Protein AF-A0A0D0CZ92-F1 (afdb_monomer_lite)

pLDDT: mean 83.27, std 6.33, range [59.59, 90.25]

Organism: NCBI:txid930991

Secondary structure (DSSP, 8-state):
--SS-EEEE-PPTTS--EEEE----SSSS---GGG-HHHHHHHHHHHHHT-SS-TTTTSSHHHHHTT-

Foldseek 3Di:
DDEDAKAWDQDAAPDDIDIGFHWHPPDPPTDRCVVVVVRVVLRVQLNVLCDHGGNCQQVDDPSVVVSD

Structure (mmCIF, N/CA/C/O backbone):
data_AF-A0A0D0CZ92-F1
#
_entry.id   AF-A0A0D0CZ92-F1
#
loop_
_atom_site.group_PDB
_atom_site.id
_atom_site.type_symbol
_atom_site.label_atom_id
_atom_site.label_alt_id
_atom_site.label_comp_id
_atom_site.label_asym_id
_atom_site.label_entity_id
_atom_site.label_seq_id
_atom_site.pdbx_PDB_ins_code
_atom_site.Cartn_x
_atom_site.Cartn_y
_atom_site.Cartn_z
_atom_site.occupancy
_atom_site.B_iso_or_equiv
_atom_site.auth_seq_id
_atom_site.auth_comp_id
_atom_site.auth_asym_id
_atom_site.auth_atom_id
_atom_site.pdbx_PDB_model_num
ATOM 1 N N . SER A 1 1 ? 3.564 11.942 -6.411 1.00 59.59 1 SER A N 1
ATOM 2 C CA . SER A 1 1 ? 4.293 11.672 -7.661 1.00 59.59 1 SER A CA 1
ATOM 3 C C . SER A 1 1 ? 5.487 10.822 -7.284 1.00 59.59 1 SER A C 1
ATOM 5 O O . SER A 1 1 ? 6.146 11.190 -6.318 1.00 59.59 1 SER A O 1
ATOM 7 N N . GLY A 1 2 ? 5.683 9.679 -7.939 1.00 79.88 2 GLY A N 1
ATOM 8 C CA . GLY A 1 2 ? 6.706 8.684 -7.607 1.00 79.88 2 GLY A CA 1
ATOM 9 C C . GLY A 1 2 ? 6.803 7.606 -8.692 1.00 79.88 2 GLY A C 1
ATOM 10 O O . GLY A 1 2 ? 5.948 7.564 -9.575 1.00 79.88 2 GLY A O 1
ATOM 11 N N . PHE A 1 3 ? 7.845 6.778 -8.613 1.00 85.31 3 PHE A N 1
ATOM 12 C CA . PHE A 1 3 ? 8.060 5.560 -9.405 1.00 85.31 3 PHE A CA 1
ATOM 13 C C . PHE A 1 3 ? 8.365 4.399 -8.447 1.00 85.31 3 PHE A C 1
ATOM 15 O O . PHE A 1 3 ? 8.788 4.648 -7.316 1.00 85.31 3 PHE A O 1
ATOM 22 N N . ASN A 1 4 ? 8.201 3.158 -8.910 1.00 87.12 4 ASN A N 1
ATOM 23 C CA . ASN A 1 4 ? 8.544 1.924 -8.187 1.00 87.12 4 ASN A CA 1
ATOM 24 C C . ASN A 1 4 ? 7.849 1.756 -6.832 1.00 87.12 4 ASN A C 1
ATOM 26 O O . ASN A 1 4 ? 8.484 1.379 -5.847 1.00 87.12 4 ASN A O 1
ATOM 30 N N . ASN A 1 5 ? 6.573 2.118 -6.747 1.00 88.69 5 ASN A N 1
ATOM 31 C CA . ASN A 1 5 ? 5.833 1.963 -5.505 1.00 88.69 5 ASN A CA 1
ATOM 32 C C . ASN A 1 5 ? 4.327 1.858 -5.780 1.00 88.69 5 ASN A C 1
ATOM 34 O O . ASN A 1 5 ? 3.872 2.063 -6.909 1.00 88.69 5 ASN A O 1
ATOM 38 N N . ALA A 1 6 ? 3.558 1.644 -4.727 1.00 89.00 6 ALA A N 1
ATOM 39 C CA . ALA A 1 6 ? 2.148 1.977 -4.658 1.00 89.00 6 ALA A CA 1
ATOM 40 C C . ALA A 1 6 ? 1.840 2.509 -3.246 1.00 89.00 6 ALA A C 1
ATOM 42 O O . ALA A 1 6 ? 2.724 2.583 -2.392 1.00 89.00 6 ALA A O 1
ATOM 43 N N . ASN A 1 7 ? 0.649 3.062 -3.038 1.00 87.94 7 ASN A N 1
ATOM 44 C CA . ASN A 1 7 ? 0.132 3.275 -1.689 1.00 87.94 7 ASN A CA 1
ATOM 45 C C . ASN A 1 7 ? -1.384 3.391 -1.670 1.00 87.94 7 ASN A C 1
ATOM 47 O O . ASN A 1 7 ? -1.994 3.954 -2.587 1.00 87.94 7 ASN A O 1
ATOM 51 N N . PHE A 1 8 ? -1.967 2.988 -0.550 1.00 88.06 8 PHE A N 1
ATOM 52 C CA . PHE A 1 8 ? -3.364 3.203 -0.236 1.00 88.06 8 PHE A CA 1
ATOM 53 C C . PHE A 1 8 ? -3.538 4.102 0.987 1.00 88.06 8 PHE A C 1
ATOM 55 O O . PHE A 1 8 ? -3.063 3.825 2.083 1.00 88.06 8 PHE A O 1
ATOM 62 N N . MET A 1 9 ? -4.276 5.197 0.816 1.00 87.00 9 MET A N 1
ATOM 63 C CA . MET A 1 9 ? -4.732 6.008 1.941 1.00 87.00 9 MET A CA 1
ATOM 64 C C . MET A 1 9 ? -5.988 5.386 2.548 1.00 87.00 9 MET A C 1
ATOM 66 O O . MET A 1 9 ? -7.013 5.298 1.868 1.00 87.00 9 MET A O 1
ATOM 70 N N . THR A 1 10 ? -5.911 5.034 3.831 1.00 86.38 10 THR A N 1
ATOM 71 C CA . THR A 1 10 ? -6.982 4.424 4.629 1.00 86.38 10 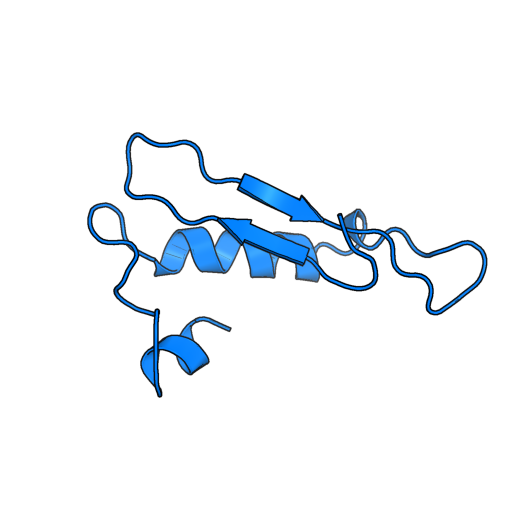THR A CA 1
ATOM 72 C C . THR A 1 10 ? -7.614 5.459 5.572 1.00 86.38 10 THR A C 1
ATOM 74 O O . THR A 1 10 ? -7.246 5.513 6.743 1.00 86.38 10 THR A O 1
ATOM 77 N N . PRO A 1 11 ? -8.499 6.364 5.117 1.00 84.25 11 PRO A N 1
ATOM 78 C CA . PRO A 1 11 ? -9.192 7.251 6.039 1.00 84.25 11 PRO A CA 1
ATOM 79 C C . PRO A 1 11 ? -10.298 6.485 6.790 1.00 84.25 11 PRO A C 1
ATOM 81 O O . PRO A 1 11 ? -10.734 5.428 6.325 1.00 84.25 11 PRO A O 1
ATOM 84 N N . PRO A 1 12 ? -10.805 7.031 7.909 1.00 83.00 12 PRO A N 1
ATOM 85 C CA . PRO A 1 12 ? -11.992 6.492 8.555 1.00 83.00 12 PRO A CA 1
ATOM 86 C C . PRO A 1 12 ? -13.188 6.444 7.597 1.00 83.00 12 PRO A C 1
ATOM 88 O O . PRO A 1 12 ? -13.307 7.258 6.677 1.00 83.00 12 PRO A O 1
ATOM 91 N N . ASP A 1 13 ? -14.091 5.508 7.855 1.00 80.38 13 ASP A N 1
ATOM 92 C CA . ASP A 1 13 ? -15.306 5.254 7.092 1.00 80.38 13 ASP A CA 1
ATOM 93 C C . ASP A 1 13 ? -16.143 6.529 6.898 1.00 80.38 13 ASP A C 1
ATOM 95 O O . ASP A 1 13 ? -16.162 7.444 7.728 1.00 80.38 13 ASP A O 1
ATOM 99 N N . GLY A 1 14 ? -16.806 6.610 5.746 1.00 82.19 14 GLY A N 1
ATOM 100 C CA . GLY A 1 14 ? -17.433 7.834 5.242 1.00 82.19 14 GLY A CA 1
ATOM 101 C C . GLY A 1 14 ? -16.494 8.750 4.445 1.00 82.19 14 GLY A C 1
ATOM 102 O O . GLY A 1 14 ? -16.967 9.697 3.813 1.00 82.19 14 GLY A O 1
ATOM 103 N N . GLN A 1 15 ? -15.189 8.460 4.397 1.00 84.06 15 GLN A N 1
ATOM 104 C CA . GLN A 1 15 ? -14.230 9.121 3.507 1.00 84.06 15 GLN A CA 1
ATOM 105 C C . GLN A 1 15 ? -13.735 8.161 2.422 1.00 84.06 15 GLN A C 1
ATOM 107 O O . GLN A 1 15 ? -13.584 6.961 2.632 1.00 84.06 15 GLN A O 1
ATOM 112 N N . LYS A 1 16 ? -13.474 8.692 1.223 1.00 83.81 16 LYS A N 1
ATOM 113 C CA . LYS A 1 16 ? -12.986 7.881 0.103 1.00 83.81 16 LYS A CA 1
ATOM 114 C C . LYS A 1 16 ? -11.522 7.506 0.335 1.00 83.81 16 LYS A C 1
ATOM 116 O O . LYS A 1 16 ? -10.663 8.388 0.334 1.00 83.81 16 LYS A O 1
ATOM 121 N N . GLY A 1 17 ? -11.246 6.209 0.464 1.00 85.56 17 GLY A N 1
ATOM 122 C CA . GLY A 1 17 ? -9.888 5.681 0.347 1.00 85.56 17 GLY A CA 1
ATOM 123 C C . GLY A 1 17 ? -9.281 6.001 -1.019 1.00 85.56 17 GLY A C 1
ATOM 124 O O . GLY A 1 17 ? -9.999 6.222 -2.001 1.00 85.56 17 GLY A O 1
ATOM 125 N N . ARG A 1 18 ? -7.950 6.066 -1.086 1.00 88.38 18 ARG A N 1
ATOM 126 C CA . ARG A 1 18 ? -7.243 6.408 -2.326 1.00 88.38 18 ARG A CA 1
ATOM 127 C C . ARG A 1 18 ? -6.068 5.474 -2.552 1.00 88.38 18 ARG A C 1
ATOM 129 O O . ARG A 1 18 ? -5.023 5.677 -1.945 1.00 88.38 18 ARG A O 1
ATOM 136 N N . CYS A 1 19 ? -6.234 4.546 -3.492 1.00 87.38 19 CYS A N 1
ATOM 137 C CA . CYS A 1 19 ? -5.128 3.802 -4.082 1.00 87.38 19 CYS A CA 1
ATOM 138 C C . CYS A 1 19 ? -4.384 4.690 -5.085 1.00 87.38 19 CYS A C 1
ATOM 140 O O . CYS A 1 19 ? -5.004 5.411 -5.877 1.00 87.38 19 CYS A O 1
ATOM 142 N N . ARG A 1 20 ? -3.058 4.664 -5.041 1.00 89.44 20 ARG A N 1
ATOM 143 C CA . ARG A 1 20 ? -2.172 5.279 -6.024 1.00 89.44 20 ARG A CA 1
ATOM 144 C C . ARG A 1 20 ? -1.166 4.229 -6.446 1.00 89.44 20 ARG A C 1
ATOM 146 O O . ARG A 1 20 ? -0.286 3.886 -5.663 1.00 89.44 20 ARG A O 1
ATOM 153 N N . MET A 1 21 ? -1.271 3.780 -7.683 1.00 89.62 21 MET A N 1
ATOM 154 C CA . MET A 1 21 ? -0.229 2.976 -8.296 1.00 89.62 21 MET A CA 1
ATOM 155 C C . MET A 1 21 ? 0.715 3.865 -9.110 1.00 89.62 21 MET A C 1
ATOM 157 O O . MET A 1 21 ? 0.321 4.925 -9.615 1.00 89.62 21 MET A O 1
ATOM 161 N N . TYR A 1 22 ? 1.989 3.482 -9.160 1.0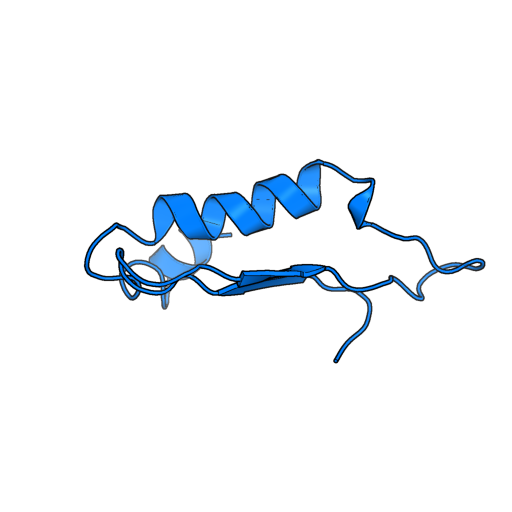0 89.94 22 TYR A N 1
ATOM 162 C CA . TYR A 1 22 ? 3.027 4.202 -9.888 1.00 89.94 22 TYR A CA 1
ATOM 163 C C . TYR A 1 22 ? 3.691 3.278 -10.907 1.00 89.94 22 TYR A C 1
ATOM 165 O O . TYR A 1 22 ? 3.834 2.081 -10.676 1.00 89.94 22 TYR A O 1
ATOM 173 N N . LEU A 1 23 ? 4.172 3.863 -12.005 1.00 89.31 23 LEU A N 1
ATOM 174 C CA . LEU A 1 23 ? 4.999 3.148 -12.973 1.00 89.31 23 LEU A CA 1
ATOM 175 C C . LEU A 1 23 ? 6.315 2.694 -12.343 1.00 89.31 23 LEU A C 1
ATOM 177 O O . LEU A 1 23 ? 6.866 3.363 -11.460 1.00 89.31 23 LEU A O 1
ATOM 181 N N . TRP A 1 24 ? 6.857 1.597 -12.860 1.00 87.81 24 TRP A N 1
ATOM 182 C CA . TRP A 1 24 ? 8.140 1.065 -12.430 1.00 87.81 24 TRP A CA 1
ATOM 183 C C . TRP A 1 24 ? 9.197 1.315 -13.500 1.00 87.81 24 TRP A C 1
ATOM 185 O O . TRP A 1 24 ? 9.015 0.973 -14.660 1.00 87.81 24 TRP A O 1
ATOM 195 N N . ASN A 1 25 ? 10.315 1.936 -13.130 1.00 90.25 25 ASN A N 1
ATOM 196 C CA . ASN A 1 25 ? 11.395 2.297 -14.053 1.00 90.25 25 ASN A CA 1
ATOM 197 C C . ASN A 1 25 ? 12.593 1.331 -13.987 1.00 90.25 25 ASN A C 1
ATOM 199 O O . ASN A 1 25 ? 13.711 1.691 -14.348 1.00 90.25 25 ASN A O 1
ATOM 203 N N . THR A 1 26 ? 12.361 0.102 -13.525 1.00 87.25 26 THR A N 1
ATOM 204 C CA . THR A 1 26 ? 13.383 -0.946 -13.373 1.00 87.25 26 THR A CA 1
ATOM 205 C C . THR A 1 26 ? 13.725 -1.672 -14.680 1.00 87.25 26 THR A C 1
ATOM 207 O O . THR A 1 26 ? 14.744 -2.357 -14.744 1.00 87.25 26 THR A O 1
ATOM 210 N N . ALA A 1 27 ? 12.910 -1.525 -15.728 1.00 86.38 27 ALA A N 1
ATOM 211 C CA . ALA A 1 27 ? 13.111 -2.110 -17.058 1.00 86.38 27 ALA A CA 1
ATOM 212 C C . ALA A 1 27 ? 12.583 -1.167 -18.154 1.00 86.38 27 ALA A C 1
ATOM 214 O O . ALA A 1 27 ? 11.895 -0.206 -17.835 1.00 86.38 27 ALA A O 1
ATOM 215 N N . SER A 1 28 ? 12.895 -1.418 -19.434 1.00 87.62 28 SER A N 1
ATOM 216 C CA . SER A 1 28 ? 12.389 -0.630 -20.573 1.00 87.62 28 SER A CA 1
ATOM 217 C C . SER A 1 28 ? 11.626 -1.518 -21.574 1.00 87.62 28 SER A C 1
ATOM 219 O O . SER A 1 28 ? 12.202 -2.512 -22.023 1.00 87.62 28 SER A O 1
ATOM 221 N N . PRO A 1 29 ? 10.376 -1.178 -21.957 1.00 86.69 29 PRO A N 1
ATOM 222 C CA . PRO A 1 29 ? 9.587 -0.048 -21.454 1.00 86.69 29 PRO A CA 1
ATOM 223 C C . PRO A 1 29 ? 9.270 -0.195 -19.960 1.00 86.69 29 PRO A C 1
ATOM 225 O O . PRO A 1 29 ? 9.311 -1.303 -19.432 1.00 86.69 29 PRO A O 1
ATOM 228 N N . TYR A 1 30 ? 8.988 0.928 -19.293 1.00 89.25 30 TYR A N 1
ATOM 229 C CA . TYR A 1 30 ? 8.656 0.964 -17.866 1.00 89.25 30 TYR A CA 1
ATOM 230 C C . TYR A 1 30 ? 7.444 0.067 -17.592 1.00 89.25 30 TYR A C 1
ATOM 232 O O . TYR A 1 30 ? 6.370 0.368 -18.122 1.00 89.25 30 TYR A O 1
ATOM 240 N N . PRO A 1 31 ? 7.591 -1.035 -16.829 1.00 84.38 31 PRO A N 1
ATOM 241 C CA . PRO A 1 31 ? 6.456 -1.874 -16.492 1.00 84.38 31 PRO A CA 1
ATOM 242 C C . PRO A 1 31 ? 5.392 -1.078 -15.733 1.00 84.38 31 PRO A C 1
ATOM 244 O O . PRO A 1 31 ? 5.676 -0.349 -14.778 1.00 84.38 31 PRO A O 1
ATOM 247 N N . ASP A 1 32 ? 4.155 -1.234 -16.190 1.00 84.69 32 ASP A N 1
ATOM 248 C CA . ASP A 1 32 ? 2.967 -0.809 -15.470 1.00 84.69 32 ASP A CA 1
ATOM 249 C C . ASP A 1 32 ? 2.551 -1.956 -14.554 1.00 84.69 32 ASP A C 1
ATOM 251 O O . ASP A 1 32 ? 2.098 -3.000 -15.020 1.00 84.69 32 ASP A O 1
ATOM 255 N N . GLU A 1 33 ? 2.778 -1.801 -13.255 1.00 79.69 33 GLU A N 1
ATOM 256 C CA . GLU A 1 33 ? 2.485 -2.854 -12.288 1.00 79.69 33 GLU A CA 1
ATOM 257 C C . GLU A 1 33 ? 1.005 -2.885 -11.877 1.00 79.69 33 GLU A C 1
ATOM 259 O O . GLU A 1 33 ? 0.604 -3.778 -11.130 1.00 79.69 33 GLU A O 1
ATOM 264 N N . ASP A 1 34 ? 0.165 -2.007 -12.434 1.00 78.12 34 ASP A N 1
ATOM 265 C CA . ASP A 1 34 ? -1.293 -2.052 -12.275 1.00 78.12 34 ASP A CA 1
ATOM 266 C C . ASP A 1 34 ? -1.882 -3.367 -12.795 1.00 78.12 34 ASP A C 1
ATOM 268 O O . ASP A 1 34 ? -2.904 -3.855 -12.308 1.00 78.12 34 ASP A O 1
ATOM 272 N N . ILE A 1 35 ? -1.199 -3.981 -13.763 1.00 78.25 35 ILE A N 1
ATOM 273 C CA . ILE A 1 35 ? -1.553 -5.290 -14.316 1.00 78.25 35 ILE A CA 1
ATOM 274 C C . ILE A 1 35 ? -1.238 -6.437 -13.348 1.00 78.25 35 ILE A C 1
ATOM 276 O O . ILE A 1 35 ? -1.725 -7.557 -13.533 1.00 78.25 35 ILE A O 1
ATOM 280 N N . LYS A 1 36 ? -0.414 -6.198 -12.320 1.00 76.94 36 LYS A N 1
ATOM 281 C CA . LYS A 1 36 ? -0.100 -7.198 -11.302 1.00 76.94 36 LYS A CA 1
ATOM 282 C C . LYS A 1 36 ? -1.122 -7.100 -10.181 1.00 76.94 36 LYS A C 1
ATOM 284 O O . LYS A 1 36 ? -0.997 -6.303 -9.256 1.00 76.94 36 LYS A O 1
ATOM 289 N N . ALA A 1 37 ? -2.100 -8.006 -10.230 1.00 84.44 37 ALA A N 1
ATOM 290 C CA . ALA A 1 37 ? -3.162 -8.114 -9.230 1.00 84.44 37 ALA A CA 1
ATOM 291 C C . ALA A 1 37 ? -2.641 -8.131 -7.780 1.00 84.44 37 ALA A C 1
ATOM 293 O O . ALA A 1 37 ? -3.309 -7.606 -6.899 1.00 84.44 37 ALA A O 1
ATOM 294 N N . GLY A 1 38 ? -1.442 -8.678 -7.538 1.00 86.06 38 GLY A N 1
ATOM 295 C CA . GLY A 1 38 ? -0.825 -8.704 -6.211 1.00 86.06 38 GLY A CA 1
ATOM 296 C C . GLY A 1 38 ? -0.648 -7.319 -5.585 1.00 86.06 38 GLY A C 1
ATOM 297 O O . GLY A 1 38 ? -1.012 -7.149 -4.429 1.00 86.06 38 GLY A O 1
ATOM 298 N N . ILE A 1 39 ? -0.177 -6.321 -6.344 1.00 84.31 39 ILE A N 1
ATOM 299 C CA . ILE A 1 39 ? 0.033 -4.964 -5.812 1.00 84.31 39 ILE A CA 1
ATOM 300 C C . ILE A 1 39 ? -1.313 -4.299 -5.527 1.00 84.31 39 ILE A C 1
ATOM 302 O O . ILE A 1 39 ? -1.517 -3.733 -4.462 1.00 84.31 39 ILE A O 1
ATOM 306 N N . VAL A 1 40 ? -2.281 -4.433 -6.433 1.00 86.44 40 VAL A N 1
ATOM 307 C CA . VAL A 1 40 ? -3.622 -3.869 -6.218 1.00 86.44 40 VAL A CA 1
ATOM 308 C C . VAL A 1 40 ? -4.303 -4.492 -4.994 1.00 86.44 40 VAL A C 1
ATOM 310 O O . VAL A 1 40 ? -4.930 -3.782 -4.209 1.00 86.44 40 VAL A O 1
ATOM 313 N N . ILE A 1 41 ? -4.176 -5.811 -4.816 1.00 88.12 41 ILE A N 1
ATOM 314 C CA . ILE A 1 41 ? -4.737 -6.531 -3.666 1.00 88.12 41 ILE A CA 1
ATOM 315 C C . ILE A 1 41 ? -4.038 -6.117 -2.368 1.00 88.12 41 ILE A C 1
ATOM 317 O O . ILE A 1 41 ? -4.741 -5.844 -1.400 1.00 88.12 41 ILE A O 1
ATOM 321 N N . HIS A 1 42 ? -2.702 -6.041 -2.353 1.00 89.31 42 HIS A N 1
ATOM 322 C CA . HIS A 1 42 ? -1.903 -5.577 -1.208 1.00 89.31 42 HIS A CA 1
ATOM 323 C C . HIS A 1 42 ? -2.398 -4.221 -0.708 1.00 89.31 42 HIS A C 1
ATOM 325 O O . HIS A 1 42 ? -2.809 -4.068 0.439 1.00 89.31 42 HIS A O 1
ATOM 331 N N . GLU A 1 43 ? -2.481 -3.258 -1.622 1.00 85.88 43 GLU A N 1
ATOM 332 C CA . GLU A 1 43 ? -2.872 -1.890 -1.299 1.00 85.88 43 GLU A CA 1
ATOM 333 C C . GLU A 1 43 ? -4.326 -1.796 -0.811 1.00 85.88 43 GLU A C 1
ATOM 335 O O . GLU A 1 43 ? -4.640 -1.070 0.131 1.00 85.88 43 GLU A O 1
ATOM 340 N N . LEU A 1 44 ? -5.240 -2.574 -1.398 1.00 85.56 44 LEU A N 1
ATOM 341 C CA . LEU A 1 44 ? -6.617 -2.656 -0.904 1.00 85.56 44 LEU A CA 1
ATOM 342 C C . LEU A 1 44 ? -6.713 -3.359 0.459 1.00 85.56 44 LEU A C 1
ATOM 344 O O . LEU A 1 44 ? -7.599 -3.018 1.248 1.00 85.56 44 LEU A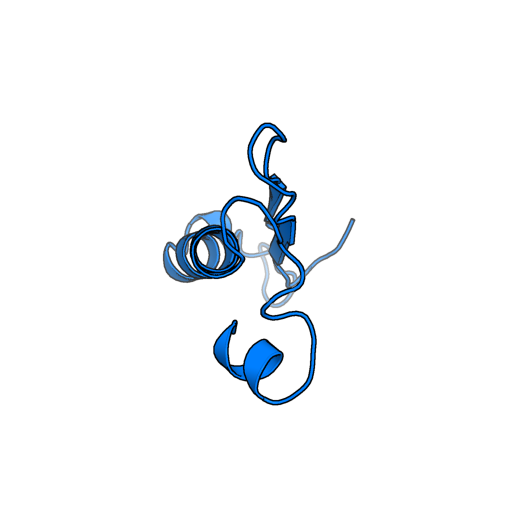 O 1
A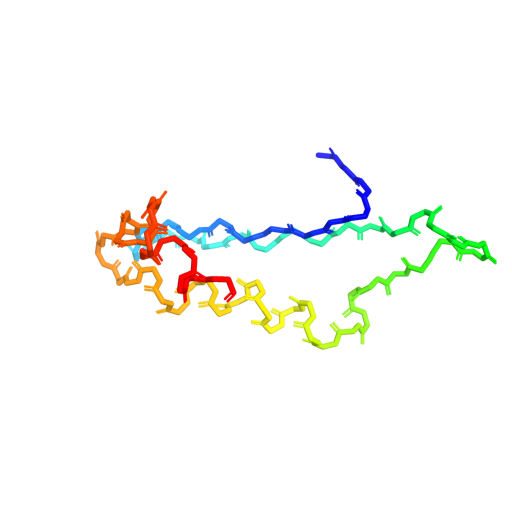TOM 348 N N . ALA A 1 45 ? -5.820 -4.309 0.756 1.00 85.81 45 ALA A N 1
ATOM 349 C CA . ALA A 1 45 ? -5.795 -5.022 2.029 1.00 85.81 45 ALA A CA 1
ATOM 350 C C . ALA A 1 45 ? -5.452 -4.089 3.199 1.00 85.81 45 ALA A C 1
ATOM 352 O O . ALA A 1 45 ? -6.086 -4.211 4.248 1.00 85.81 45 ALA A O 1
ATOM 353 N N . HIS A 1 46 ? -4.588 -3.085 3.001 1.00 85.38 46 HIS A N 1
ATOM 354 C CA . HIS A 1 46 ? -4.393 -2.014 3.988 1.00 85.38 46 HIS A CA 1
ATOM 355 C C . HIS A 1 46 ? -5.723 -1.329 4.361 1.00 85.38 46 HIS A C 1
ATOM 357 O O . HIS A 1 46 ? -6.006 -1.071 5.533 1.00 85.38 46 HIS A O 1
ATOM 363 N N . GLY A 1 47 ? -6.593 -1.083 3.373 1.00 78.81 47 GLY A N 1
ATOM 364 C CA . GLY A 1 47 ? -7.936 -0.526 3.584 1.00 78.81 47 GLY A CA 1
ATOM 365 C C . GLY A 1 47 ? -8.883 -1.430 4.369 1.00 78.81 47 GLY A C 1
ATOM 366 O O . GLY A 1 47 ? -9.752 -0.927 5.080 1.00 78.81 47 GLY A O 1
ATOM 367 N N . LEU A 1 48 ? -8.708 -2.747 4.279 1.00 77.56 48 LEU A N 1
ATOM 368 C CA . LEU A 1 48 ? -9.520 -3.717 5.009 1.00 77.56 48 LEU A CA 1
ATOM 369 C C . LEU A 1 48 ? -9.104 -3.816 6.484 1.00 77.56 48 LEU A C 1
ATOM 371 O O . LEU A 1 48 ? -9.960 -3.925 7.364 1.00 77.56 48 LEU A O 1
ATOM 375 N N . THR A 1 49 ? -7.801 -3.774 6.761 1.00 75.81 49 THR A N 1
ATOM 376 C CA . THR A 1 49 ? -7.236 -4.017 8.097 1.00 75.81 49 THR A CA 1
ATOM 377 C C . THR A 1 49 ? -7.151 -2.753 8.959 1.00 75.81 49 THR A C 1
ATOM 379 O O . THR A 1 49 ? -7.124 -2.851 10.186 1.00 75.81 49 THR A O 1
ATOM 382 N N . GLY A 1 50 ? -7.216 -1.563 8.348 1.00 68.00 50 GLY A N 1
ATOM 383 C CA . GLY A 1 50 ? -7.229 -0.273 9.046 1.00 68.00 50 GLY A CA 1
ATOM 384 C C . GLY A 1 50 ? -8.463 -0.021 9.926 1.00 68.00 50 GLY A C 1
ATOM 385 O O . GLY A 1 50 ? -8.403 0.814 10.816 1.00 68.00 50 GLY A O 1
ATOM 386 N N . GLY A 1 51 ? -9.566 -0.753 9.748 1.00 64.81 51 GLY A N 1
ATOM 387 C CA . GLY A 1 51 ? -10.766 -0.626 10.582 1.00 64.81 51 GLY A CA 1
ATOM 388 C C . GLY A 1 51 ? -11.651 0.589 10.255 1.00 64.81 51 GLY A C 1
ATOM 389 O O . GLY A 1 51 ? -11.194 1.649 9.835 1.00 64.81 51 GLY A O 1
ATOM 390 N N . LEU A 1 52 ? -12.964 0.434 10.471 1.00 64.12 52 LEU A N 1
ATOM 391 C CA . LEU A 1 52 ? -13.984 1.369 9.972 1.00 64.12 52 LEU A CA 1
ATOM 392 C C . LEU A 1 52 ? -13.923 2.763 10.620 1.00 64.12 52 LEU A C 1
ATOM 394 O O . LEU A 1 52 ? -14.042 3.759 9.933 1.00 64.12 52 LEU A O 1
ATOM 398 N N . LYS A 1 53 ? -13.752 2.891 11.940 1.00 72.00 53 LYS A N 1
ATOM 399 C CA . LYS A 1 53 ? -13.821 4.210 12.617 1.00 72.00 53 LYS A CA 1
ATOM 400 C C . LYS A 1 53 ? -12.477 4.782 13.054 1.00 72.00 53 LYS A C 1
ATOM 402 O O . LYS A 1 53 ? -12.402 5.972 13.347 1.00 72.00 53 LYS A O 1
ATOM 407 N N . ASN A 1 54 ? -11.444 3.952 13.134 1.00 75.31 54 ASN A N 1
ATOM 408 C CA . ASN A 1 54 ? -10.128 4.359 13.602 1.00 75.31 54 ASN A CA 1
ATOM 409 C C . ASN A 1 54 ? -9.048 3.709 12.746 1.00 75.31 54 ASN A C 1
ATOM 411 O O . ASN A 1 54 ? -8.624 2.599 13.031 1.00 75.31 54 ASN A O 1
ATOM 415 N N . SER A 1 55 ? -8.576 4.446 11.748 1.00 77.69 55 SER A N 1
ATOM 416 C CA . SER A 1 55 ? -7.565 3.974 10.803 1.00 77.69 55 SER A CA 1
ATOM 417 C C . SER A 1 55 ? -6.129 3.991 11.336 1.00 77.69 55 SER A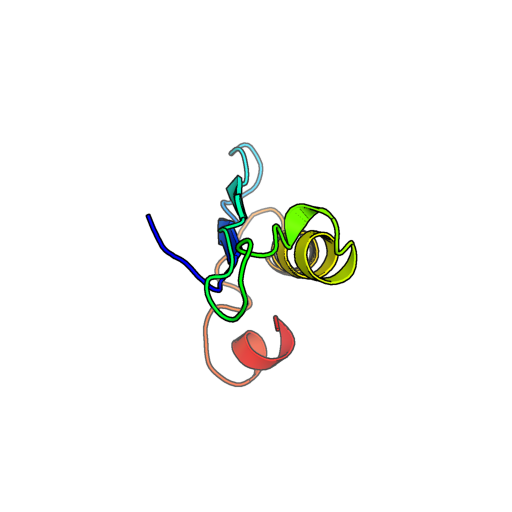 C 1
ATOM 419 O O . SER A 1 55 ? -5.196 3.707 10.596 1.00 77.69 55 SER A O 1
ATOM 421 N N . GLY A 1 56 ? -5.930 4.332 12.614 1.00 77.50 56 GLY A N 1
ATOM 422 C CA . GLY A 1 56 ? -4.618 4.359 13.269 1.00 77.50 56 GLY A CA 1
ATOM 423 C C . GLY A 1 56 ? -4.215 3.047 13.949 1.00 77.50 56 GLY A C 1
ATOM 424 O O . GLY A 1 56 ? -3.190 3.007 14.625 1.00 77.50 56 GLY A O 1
ATOM 425 N N . CYS A 1 57 ? -5.012 1.982 13.825 1.00 80.69 57 CYS A N 1
ATOM 426 C CA . CYS A 1 57 ? -4.814 0.742 14.582 1.00 80.69 57 CYS A CA 1
ATOM 427 C C . CYS A 1 57 ? -3.578 -0.075 14.160 1.00 80.69 57 CYS A C 1
ATOM 429 O O . CYS A 1 57 ? -3.072 -0.856 14.965 1.00 80.69 57 CYS A O 1
ATOM 431 N N . LEU A 1 58 ? -3.065 0.140 12.945 1.00 85.38 58 LEU A N 1
ATOM 432 C CA . LEU A 1 58 ? -1.883 -0.534 12.387 1.00 85.38 58 LEU A CA 1
ATOM 433 C C . LEU A 1 58 ? -0.795 0.477 11.984 1.00 85.38 58 LEU A C 1
ATOM 435 O O . LEU A 1 58 ? -0.087 0.298 11.005 1.00 85.38 58 LEU A O 1
ATOM 439 N N . GLY A 1 59 ? -0.691 1.599 12.700 1.00 80.25 59 GLY A N 1
ATOM 440 C CA . GLY A 1 59 ? 0.205 2.692 12.306 1.00 80.25 59 GLY A CA 1
ATOM 441 C C . GLY A 1 59 ? 1.671 2.540 12.731 1.00 80.25 59 GLY A C 1
ATOM 442 O O . GLY A 1 59 ? 2.496 3.345 12.301 1.00 80.25 59 GLY A O 1
ATOM 443 N N . TRP A 1 60 ? 2.012 1.598 13.624 1.00 82.62 60 TRP A N 1
ATOM 444 C CA . TRP A 1 60 ? 3.352 1.552 14.224 1.00 82.62 60 TRP A CA 1
ATOM 445 C C . TRP A 1 60 ? 3.726 0.199 14.850 1.00 82.62 60 TRP A C 1
ATOM 447 O O . TRP A 1 60 ? 2.864 -0.558 15.283 1.00 82.62 60 TRP A O 1
ATOM 457 N N . GLY A 1 61 ? 5.030 -0.072 14.969 1.00 90.25 61 GLY A N 1
ATOM 458 C CA . GLY A 1 61 ? 5.557 -1.246 15.670 1.00 90.25 61 GLY A CA 1
ATOM 459 C C . GLY A 1 61 ? 5.151 -2.568 15.015 1.00 90.25 61 GLY A C 1
ATOM 460 O O . GLY A 1 61 ? 5.041 -2.658 13.795 1.00 90.25 61 GLY A O 1
ATOM 461 N N . GLU A 1 62 ? 4.922 -3.596 15.833 1.00 87.50 62 GLU A N 1
ATOM 462 C CA . GLU A 1 62 ? 4.512 -4.926 15.359 1.00 87.50 62 GLU A CA 1
ATOM 463 C C .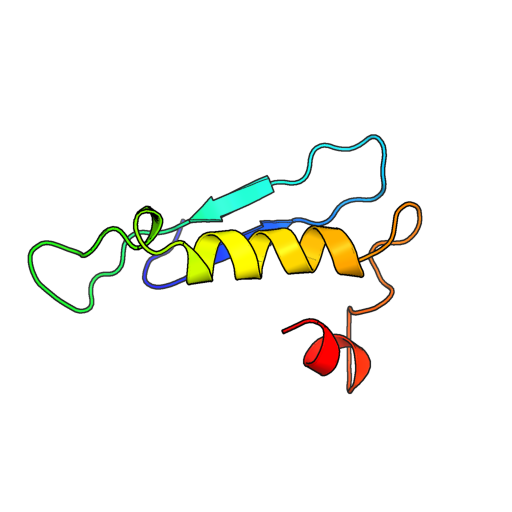 GLU A 1 62 ? 3.169 -4.892 14.616 1.00 87.50 62 GLU A C 1
ATOM 465 O O . GLU A 1 62 ? 3.007 -5.577 13.610 1.00 87.50 62 GLU A O 1
ATOM 470 N N . SER A 1 63 ? 2.227 -4.045 15.044 1.00 85.69 63 SER A N 1
ATOM 471 C CA . SER A 1 63 ? 0.936 -3.928 14.362 1.00 85.69 63 SER A CA 1
ATOM 472 C C . SER A 1 63 ? 1.056 -3.279 12.984 1.00 85.69 63 SER A C 1
ATOM 474 O O . SER A 1 63 ? 0.331 -3.674 12.080 1.00 85.69 63 SER A O 1
ATOM 476 N N . GLY A 1 64 ? 2.000 -2.352 12.792 1.00 84.44 64 GLY A N 1
ATOM 477 C CA . GLY A 1 64 ? 2.338 -1.839 11.461 1.00 84.44 64 GLY A CA 1
ATOM 478 C C . GLY A 1 64 ? 2.930 -2.913 10.553 1.00 84.44 64 GLY A C 1
ATOM 479 O O . GLY A 1 64 ? 2.521 -3.026 9.406 1.00 84.44 64 GLY A O 1
ATOM 480 N N . GLY A 1 65 ? 3.813 -3.764 11.085 1.00 84.56 65 GLY A N 1
ATOM 481 C CA . GLY A 1 65 ? 4.364 -4.897 10.334 1.00 84.56 65 GLY A CA 1
ATOM 482 C C . GLY A 1 65 ? 3.317 -5.943 9.940 1.00 84.56 65 GLY A C 1
ATOM 483 O O . GLY A 1 65 ? 3.403 -6.496 8.855 1.00 84.56 65 GLY A O 1
ATOM 484 N N . MET A 1 66 ? 2.304 -6.187 10.780 1.00 86.00 66 MET A N 1
ATOM 485 C CA . MET A 1 66 ? 1.165 -7.051 10.424 1.00 86.00 66 MET A CA 1
ATOM 486 C C . MET A 1 66 ? 0.221 -6.429 9.383 1.00 86.00 66 MET A C 1
ATOM 488 O O . MET A 1 66 ? -0.665 -7.117 8.879 1.00 86.00 66 MET A O 1
ATOM 492 N N . GLY A 1 67 ? 0.354 -5.129 9.117 1.00 83.44 67 GLY A N 1
ATOM 493 C CA . GLY A 1 67 ? -0.413 -4.430 8.095 1.00 83.44 67 GLY A CA 1
ATOM 494 C C . GLY A 1 67 ? 0.145 -4.586 6.681 1.00 83.44 67 GLY A C 1
ATOM 495 O O . GLY A 1 67 ? -0.587 -4.244 5.757 1.00 83.44 67 GLY A O 1
ATOM 496 N N . GLU A 1 68 ? 1.379 -5.083 6.532 1.00 84.81 68 GLU A N 1
ATOM 497 C CA . GLU A 1 68 ? 2.138 -5.247 5.276 1.00 84.81 68 GLU A CA 1
ATOM 498 C C . GLU A 1 68 ? 2.192 -6.701 4.782 1.00 84.81 68 GLU A C 1
ATOM 500 O O . GLU A 1 68 ? 2.055 -7.637 5.604 1.00 84.81 68 GLU A O 1
#

Sequence (68 aa):
SGFNNANFMTPPDGQKGRCRMYLWNTASPYPDEDIKAGIVIHELAHGLTGGLKNSGCLGWGESGGMGE

Radius of gyration: 13.48 Å; chains: 1; bounding box: 31×20×37 Å

InterPro domains:
  IPR001842 Peptidase M36, fungalysin [PF02128] (1-68)
  IPR050371 Fungal extracellular virulence-associated metalloproteinases [PTHR33478] (1-68)